Protein AF-A0A7C4L919-F1 (afdb_monomer_lite)

Sequence (66 aa):
MNSKSGPLTLPLSAAKGTNTFGRDKLAIHGDNPQMNYTASEGCIIMPRNIREQINKSEDKKLQVVE

Secondary structure (DSSP, 8-state):
--TTSPTT-EE--PPTT---TT----EEEPPPTT-SSTT-SSPEE--HHHHHHHHHSS--------

Structure (mmCIF, N/CA/C/O backbone):
data_AF-A0A7C4L919-F1
#
_entry.id   AF-A0A7C4L919-F1
#
loop_
_atom_site.group_PDB
_atom_site.id
_atom_site.type_symbol
_atom_site.label_atom_id
_atom_site.label_alt_id
_atom_site.label_comp_id
_atom_site.label_asym_id
_atom_site.label_entity_id
_atom_site.label_seq_id
_atom_site.pdbx_PDB_ins_code
_atom_site.Cartn_x
_atom_site.Cartn_y
_atom_site.Cartn_z
_atom_site.occupancy
_atom_site.B_iso_or_equiv
_atom_site.auth_seq_id
_atom_site.auth_comp_id
_atom_site.auth_asym_id
_atom_site.auth_atom_id
_atom_site.pdbx_PDB_model_num
ATOM 1 N N . MET A 1 1 ? 12.158 -1.176 9.460 1.00 44.56 1 MET A N 1
ATOM 2 C CA . MET A 1 1 ? 11.879 -1.149 8.007 1.00 44.56 1 MET A CA 1
ATOM 3 C C . MET A 1 1 ? 13.059 -1.795 7.302 1.00 44.56 1 MET A C 1
ATOM 5 O O . MET A 1 1 ? 14.177 -1.366 7.545 1.00 44.56 1 MET A O 1
ATOM 9 N N . ASN A 1 2 ? 12.830 -2.867 6.538 1.00 41.00 2 ASN A N 1
ATOM 10 C CA . ASN A 1 2 ? 13.894 -3.605 5.847 1.00 41.00 2 ASN A CA 1
ATOM 11 C C . ASN A 1 2 ? 14.280 -2.902 4.537 1.00 41.00 2 ASN A C 1
ATOM 13 O O . ASN A 1 2 ? 13.425 -2.389 3.822 1.00 41.00 2 ASN A O 1
ATOM 17 N N . SER A 1 3 ? 15.566 -2.947 4.206 1.00 48.88 3 SER A N 1
ATOM 18 C CA . SER A 1 3 ? 16.260 -2.317 3.070 1.00 48.88 3 SER A CA 1
ATOM 19 C C . SER A 1 3 ? 15.860 -2.810 1.664 1.00 48.88 3 SER A C 1
ATOM 21 O O . SER A 1 3 ? 16.560 -2.526 0.698 1.00 48.88 3 SER A O 1
ATOM 23 N N . LYS A 1 4 ? 14.746 -3.544 1.522 1.00 58.94 4 LYS A N 1
ATOM 24 C CA . LYS A 1 4 ? 14.279 -4.124 0.245 1.00 58.94 4 LYS A CA 1
ATOM 25 C C . LYS A 1 4 ? 13.134 -3.357 -0.422 1.00 58.94 4 LYS A C 1
ATOM 27 O O . LYS A 1 4 ? 12.799 -3.646 -1.566 1.00 58.94 4 LYS A O 1
ATOM 32 N N . SER A 1 5 ? 12.511 -2.409 0.271 1.00 63.06 5 SER A N 1
ATOM 33 C CA . SER A 1 5 ? 11.343 -1.698 -0.249 1.00 63.06 5 SER A CA 1
ATOM 34 C C . SER A 1 5 ? 11.768 -0.378 -0.891 1.00 63.06 5 SER A C 1
ATOM 36 O O . SER A 1 5 ? 12.423 0.445 -0.255 1.00 63.06 5 SER A O 1
ATOM 38 N N . GLY A 1 6 ? 11.408 -0.183 -2.162 1.00 68.69 6 GLY A N 1
ATOM 39 C CA . GLY A 1 6 ? 11.718 1.039 -2.904 1.00 68.69 6 GLY A CA 1
ATOM 40 C C . GLY A 1 6 ? 11.066 2.299 -2.307 1.00 68.69 6 GLY A C 1
ATOM 41 O O . GLY A 1 6 ? 10.225 2.210 -1.401 1.00 68.69 6 GLY A O 1
ATOM 42 N N . PRO A 1 7 ? 11.413 3.492 -2.827 1.00 79.62 7 PRO A N 1
ATOM 43 C CA . PRO A 1 7 ? 10.877 4.754 -2.328 1.00 79.62 7 PRO A CA 1
ATOM 44 C C . PRO A 1 7 ? 9.339 4.766 -2.346 1.00 79.62 7 PRO A C 1
ATOM 46 O O . PRO A 1 7 ? 8.699 4.179 -3.229 1.00 79.62 7 PRO A O 1
ATOM 49 N N . LEU A 1 8 ? 8.757 5.451 -1.355 1.00 89.75 8 LEU A N 1
ATOM 50 C CA . LEU A 1 8 ? 7.310 5.620 -1.161 1.00 89.75 8 LEU A CA 1
ATOM 51 C C . LEU A 1 8 ? 6.529 4.309 -0.954 1.00 89.75 8 LEU A C 1
ATOM 53 O O . LEU A 1 8 ? 5.436 4.112 -1.482 1.00 89.75 8 LEU A O 1
ATOM 57 N N . THR A 1 9 ? 7.105 3.364 -0.220 1.00 91.81 9 THR A N 1
ATOM 58 C CA . THR A 1 9 ? 6.344 2.209 0.274 1.00 91.81 9 THR A CA 1
ATOM 59 C C . THR A 1 9 ? 5.384 2.670 1.368 1.00 91.81 9 THR A C 1
ATOM 61 O O . THR A 1 9 ? 5.805 3.384 2.275 1.00 91.81 9 THR A O 1
ATOM 64 N N . LEU A 1 10 ? 4.112 2.274 1.279 1.00 94.19 10 LEU A N 1
ATOM 65 C CA . LEU A 1 10 ? 3.054 2.660 2.216 1.00 94.19 10 LEU A CA 1
ATOM 66 C C . LEU A 1 10 ? 2.646 1.435 3.049 1.00 94.19 10 LEU A C 1
ATOM 68 O O . LEU A 1 10 ? 1.910 0.587 2.542 1.00 94.19 10 LEU A O 1
ATOM 72 N N . PRO A 1 11 ? 3.138 1.283 4.291 1.00 93.38 11 PRO A N 1
ATOM 73 C CA . PRO A 1 11 ? 2.750 0.172 5.153 1.00 93.38 11 PRO A CA 1
ATOM 74 C C . PRO A 1 11 ? 1.261 0.236 5.499 1.00 93.38 11 PRO A C 1
ATOM 76 O O . PRO A 1 11 ? 0.727 1.312 5.765 1.00 93.38 11 PRO A O 1
ATOM 79 N N . LEU A 1 12 ? 0.612 -0.922 5.538 1.00 92.38 12 LEU A N 1
ATOM 80 C CA . LEU A 1 12 ? -0.773 -1.073 5.961 1.00 92.38 12 LEU A CA 1
ATOM 81 C C . LEU A 1 12 ? -0.815 -1.715 7.344 1.00 92.38 12 LEU A C 1
ATOM 83 O O . LEU A 1 12 ? -0.148 -2.717 7.611 1.00 92.38 12 LEU A O 1
ATOM 87 N N . SER A 1 13 ? -1.634 -1.144 8.218 1.00 91.94 13 SER A N 1
ATOM 88 C CA . SER A 1 13 ? -2.001 -1.745 9.493 1.00 91.94 13 SER A CA 1
ATOM 89 C C . SER A 1 13 ? -3.432 -2.258 9.420 1.00 91.94 13 SER A C 1
ATOM 91 O O . SER A 1 13 ? -4.313 -1.643 8.819 1.00 91.94 13 SER A O 1
ATOM 93 N N . ALA A 1 14 ? -3.665 -3.411 10.040 1.00 91.25 14 ALA A N 1
ATOM 94 C CA . ALA A 1 14 ? -5.005 -3.941 10.195 1.00 91.25 14 ALA A CA 1
ATOM 95 C C . ALA A 1 14 ? -5.837 -2.979 11.055 1.00 91.25 14 ALA A C 1
ATOM 97 O O . ALA A 1 14 ? -5.426 -2.609 12.159 1.00 91.25 14 ALA A O 1
ATOM 98 N N . ALA A 1 15 ? -7.013 -2.580 10.569 1.00 92.38 15 ALA A N 1
ATOM 99 C CA . ALA A 1 15 ? -7.959 -1.847 11.399 1.00 92.38 15 ALA A CA 1
ATOM 100 C C . ALA A 1 15 ? -8.448 -2.747 12.546 1.00 92.38 15 ALA A C 1
ATOM 102 O O . ALA A 1 15 ? -8.489 -3.974 12.413 1.00 92.38 15 ALA A O 1
ATOM 103 N N . LYS A 1 16 ? -8.855 -2.150 13.673 1.00 91.75 16 LYS A N 1
ATOM 104 C CA . LYS A 1 16 ? -9.391 -2.898 14.821 1.00 91.75 16 LYS A CA 1
ATOM 105 C C . LYS A 1 16 ? -10.519 -3.838 14.370 1.00 91.75 16 LYS A C 1
ATOM 107 O O . LYS A 1 16 ? -11.466 -3.390 13.735 1.00 91.75 16 LYS A O 1
ATOM 112 N N . GLY A 1 17 ? -10.410 -5.120 14.722 1.00 90.31 17 GLY A N 1
ATOM 113 C CA . GLY A 1 17 ? -11.383 -6.154 14.347 1.00 90.31 17 GLY A CA 1
ATOM 114 C C . GLY A 1 17 ? -11.156 -6.794 12.971 1.00 90.31 17 GLY A C 1
ATOM 115 O O . GLY A 1 17 ? -11.872 -7.726 12.626 1.00 90.31 17 GLY A O 1
ATOM 116 N N . THR A 1 18 ? -10.155 -6.351 12.202 1.00 90.81 18 THR A N 1
ATOM 117 C CA . THR A 1 18 ? -9.782 -7.004 10.937 1.00 90.81 18 THR A CA 1
ATOM 118 C C . THR A 1 18 ? -9.091 -8.332 11.233 1.00 90.81 18 THR A C 1
ATOM 120 O O . THR A 1 18 ? -8.039 -8.353 11.874 1.00 90.81 18 THR A O 1
ATOM 123 N N . ASN A 1 19 ? -9.650 -9.439 10.743 1.00 89.56 19 ASN A N 1
ATOM 124 C CA . ASN A 1 19 ? -8.984 -10.736 10.787 1.00 89.56 19 ASN A CA 1
ATOM 125 C C . ASN A 1 19 ? -7.970 -10.831 9.638 1.00 89.56 19 ASN A C 1
ATOM 127 O O . ASN A 1 19 ? -8.352 -10.911 8.474 1.00 89.56 19 ASN A O 1
ATOM 131 N N . THR A 1 20 ? -6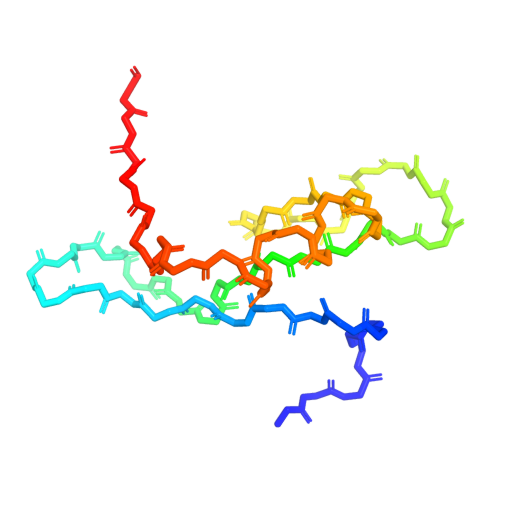.678 -10.821 9.959 1.00 87.06 20 THR A N 1
ATOM 132 C CA . THR A 1 20 ? -5.609 -10.943 8.956 1.00 87.06 20 THR A CA 1
ATOM 133 C C . THR A 1 20 ? -5.185 -12.386 8.687 1.00 87.06 20 THR A C 1
ATOM 135 O O . THR A 1 20 ? -4.255 -12.605 7.911 1.00 87.06 20 THR A O 1
ATOM 138 N N . PHE A 1 21 ? -5.821 -13.373 9.331 1.00 88.25 21 PHE A N 1
ATOM 139 C CA . PHE A 1 21 ? -5.476 -14.797 9.234 1.00 88.25 21 PHE A CA 1
ATOM 140 C C . PHE A 1 21 ? -3.982 -15.076 9.473 1.00 88.25 21 PHE A C 1
ATOM 142 O O . PHE A 1 21 ? -3.360 -15.885 8.792 1.00 88.25 21 PHE A O 1
ATOM 149 N N . GLY A 1 22 ? -3.386 -14.361 10.432 1.00 84.38 22 GLY A N 1
ATOM 150 C CA . GLY A 1 22 ? -1.972 -14.505 10.788 1.00 84.38 22 GLY A CA 1
ATOM 151 C C . GLY A 1 22 ? -0.994 -13.789 9.850 1.00 84.38 22 GLY A C 1
ATOM 152 O O . GLY A 1 22 ? 0.209 -13.846 10.089 1.00 84.38 22 GLY A O 1
ATOM 153 N N . ARG A 1 23 ? -1.475 -13.082 8.818 1.00 83.50 23 ARG A N 1
ATOM 154 C CA . ARG A 1 23 ? -0.622 -12.252 7.959 1.00 83.50 23 ARG A CA 1
ATOM 155 C C . ARG A 1 23 ? -0.339 -10.909 8.618 1.00 83.50 23 ARG A C 1
ATOM 157 O O . ARG A 1 23 ? -1.227 -10.267 9.185 1.00 83.50 23 ARG A O 1
ATOM 164 N N . ASP A 1 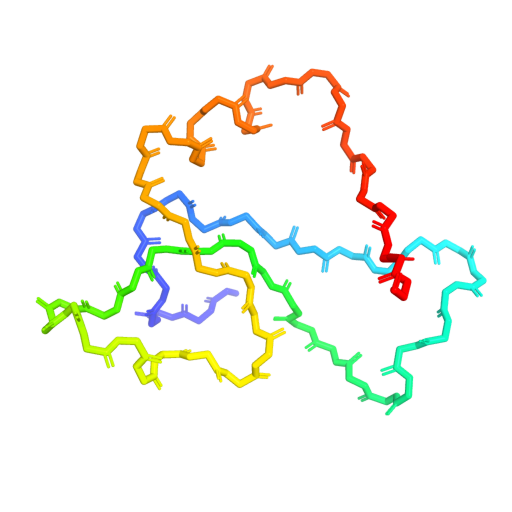24 ? 0.906 -10.476 8.500 1.00 81.50 24 ASP A N 1
ATOM 165 C CA . ASP A 1 24 ? 1.384 -9.168 8.924 1.00 81.50 24 ASP A CA 1
ATOM 166 C C . ASP A 1 24 ? 2.176 -8.490 7.789 1.00 81.50 24 ASP A C 1
ATOM 168 O O . ASP A 1 24 ? 2.331 -9.044 6.703 1.00 81.50 24 ASP A O 1
ATOM 172 N N . LYS A 1 25 ? 2.635 -7.251 8.013 1.00 85.12 25 LYS A N 1
ATOM 173 C CA . LYS A 1 25 ? 3.534 -6.510 7.100 1.00 85.12 25 LYS A CA 1
ATOM 174 C C . LYS A 1 25 ? 3.003 -6.259 5.675 1.00 85.12 25 LYS A C 1
ATOM 176 O O . LYS A 1 25 ? 3.794 -6.101 4.746 1.00 85.12 25 LYS A O 1
ATOM 181 N N . LEU A 1 26 ? 1.687 -6.147 5.500 1.00 89.12 26 LEU A N 1
ATOM 182 C CA . LEU A 1 26 ? 1.092 -5.706 4.236 1.00 89.12 26 LEU A CA 1
ATOM 183 C C . LEU A 1 26 ? 1.516 -4.272 3.898 1.00 89.12 26 LEU A C 1
ATOM 185 O O . LEU A 1 26 ? 1.654 -3.425 4.782 1.00 89.12 26 LEU A O 1
ATOM 189 N N . ALA A 1 27 ? 1.697 -3.983 2.613 1.00 92.50 27 ALA A N 1
ATOM 190 C CA . ALA A 1 27 ? 2.031 -2.645 2.141 1.00 92.50 27 ALA A CA 1
ATOM 191 C C . ALA A 1 27 ? 1.506 -2.393 0.723 1.00 92.50 27 ALA A C 1
ATOM 193 O O . ALA A 1 27 ? 1.228 -3.330 -0.028 1.00 92.50 27 ALA A O 1
ATOM 194 N N . ILE A 1 28 ? 1.437 -1.114 0.354 1.00 93.25 28 ILE A N 1
ATOM 195 C CA . ILE A 1 28 ? 1.333 -0.659 -1.032 1.00 93.25 28 ILE A CA 1
ATOM 196 C C . ILE A 1 28 ? 2.733 -0.266 -1.506 1.00 93.25 28 ILE A C 1
ATOM 198 O O . IL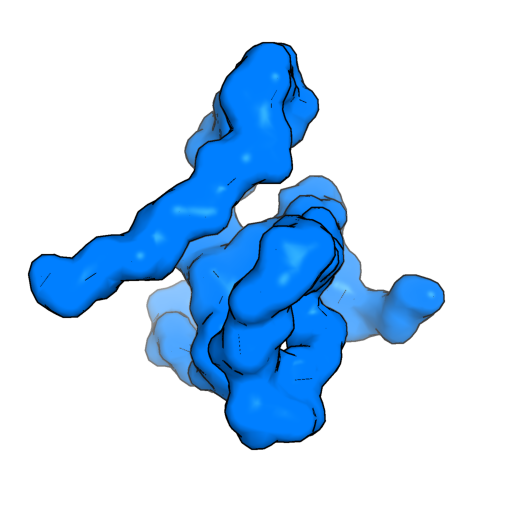E A 1 28 ? 3.351 0.647 -0.950 1.00 93.25 28 ILE A O 1
ATOM 202 N N . HIS A 1 29 ? 3.250 -0.929 -2.535 1.00 92.06 29 HIS A N 1
ATOM 203 C CA . HIS A 1 29 ? 4.570 -0.623 -3.092 1.00 92.06 29 HIS A CA 1
ATOM 204 C C . HIS A 1 29 ? 4.590 -0.726 -4.619 1.00 92.06 29 HIS A C 1
ATOM 206 O O . HIS A 1 29 ? 3.604 -1.102 -5.241 1.00 92.06 29 HIS A O 1
ATOM 212 N N . GLY A 1 30 ? 5.693 -0.298 -5.235 1.00 89.44 30 GLY A N 1
ATOM 213 C CA . GLY A 1 30 ? 5.905 -0.471 -6.674 1.00 89.44 30 GLY A CA 1
ATOM 214 C C . GLY A 1 30 ? 6.332 -1.898 -6.992 1.00 89.44 30 GLY A C 1
ATOM 215 O O . GLY A 1 30 ? 6.804 -2.602 -6.103 1.00 89.44 30 GLY A O 1
ATOM 216 N N . ASP A 1 31 ? 6.197 -2.312 -8.246 1.00 84.69 31 ASP A N 1
ATOM 217 C CA . ASP A 1 31 ? 6.693 -3.621 -8.667 1.00 84.69 31 ASP A CA 1
ATOM 218 C C . ASP A 1 31 ? 8.229 -3.704 -8.560 1.00 84.69 31 ASP A C 1
ATOM 220 O O . ASP A 1 31 ? 8.918 -2.706 -8.305 1.00 84.69 31 ASP A O 1
ATOM 224 N N . ASN A 1 32 ? 8.779 -4.903 -8.735 1.00 79.94 32 ASN A N 1
ATOM 225 C CA . ASN A 1 32 ? 10.219 -5.069 -8.879 1.00 79.94 32 ASN A CA 1
ATOM 226 C C . ASN A 1 32 ? 10.739 -4.370 -10.158 1.00 79.94 32 ASN A C 1
ATOM 228 O O . ASN A 1 32 ? 9.961 -4.070 -11.066 1.00 79.94 32 ASN A O 1
ATOM 232 N N . PRO A 1 33 ? 12.057 -4.112 -10.260 1.00 78.25 33 PRO A N 1
ATOM 233 C CA . PRO A 1 33 ? 12.638 -3.440 -11.425 1.00 78.25 3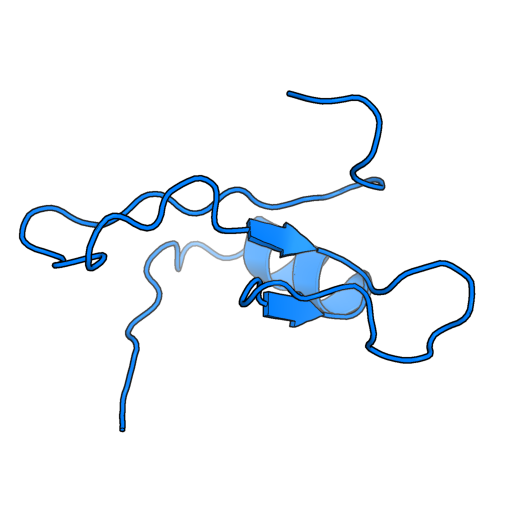3 PRO A CA 1
ATOM 234 C C . PRO A 1 33 ? 12.366 -4.125 -12.774 1.00 78.25 33 PRO A C 1
ATOM 236 O O . PRO A 1 33 ? 12.438 -3.469 -13.809 1.00 78.25 33 PRO A O 1
ATOM 239 N N . GLN A 1 34 ? 12.050 -5.422 -12.774 1.00 81.94 34 GLN A N 1
ATOM 240 C CA . GLN A 1 34 ? 11.738 -6.207 -13.966 1.00 81.94 34 GLN A CA 1
ATOM 241 C C . GLN A 1 34 ? 10.273 -6.078 -14.407 1.00 81.94 34 GLN A C 1
ATOM 243 O O . GLN A 1 34 ? 9.935 -6.591 -15.471 1.00 81.94 34 GLN A O 1
ATOM 248 N N . MET A 1 35 ? 9.421 -5.401 -13.624 1.00 76.19 35 MET A N 1
ATOM 249 C CA . MET A 1 35 ? 8.004 -5.152 -13.930 1.00 76.19 35 MET A CA 1
ATOM 250 C C . MET A 1 35 ? 7.228 -6.432 -14.284 1.00 76.19 35 MET A C 1
ATOM 252 O O . MET A 1 35 ? 6.393 -6.442 -15.188 1.00 76.19 35 MET A O 1
ATOM 256 N N . ASN A 1 36 ? 7.565 -7.544 -13.627 1.00 79.56 36 ASN A N 1
ATOM 257 C CA . ASN A 1 36 ? 7.028 -8.865 -13.953 1.00 79.56 36 ASN A CA 1
ATOM 258 C C . ASN A 1 36 ? 5.985 -9.369 -12.939 1.00 79.56 36 ASN A C 1
ATOM 260 O O . ASN A 1 36 ? 5.642 -10.549 -12.966 1.00 79.56 36 ASN A O 1
ATOM 264 N N . TYR A 1 37 ? 5.506 -8.506 -12.038 1.00 71.25 37 TYR A N 1
ATOM 265 C CA . TYR A 1 37 ? 4.445 -8.776 -11.060 1.00 71.25 37 TYR A CA 1
ATOM 266 C C . TYR A 1 37 ? 4.730 -9.906 -10.061 1.00 71.25 37 TYR A C 1
ATOM 268 O O . TYR A 1 37 ? 3.837 -10.352 -9.346 1.00 71.25 37 TYR A O 1
ATOM 276 N N . THR A 1 38 ? 5.979 -10.360 -9.951 1.00 74.62 38 THR A N 1
ATOM 277 C CA . THR A 1 38 ? 6.359 -11.430 -9.007 1.00 74.62 38 THR A CA 1
ATOM 278 C C . THR A 1 38 ? 6.662 -10.922 -7.598 1.00 74.62 38 THR A C 1
ATOM 280 O O . THR A 1 38 ? 6.987 -11.704 -6.710 1.00 74.62 38 THR A O 1
ATOM 283 N N . ALA A 1 39 ? 6.565 -9.611 -7.362 1.00 64.12 39 ALA A N 1
ATOM 284 C CA . ALA A 1 39 ? 6.940 -9.004 -6.090 1.00 64.12 39 ALA A CA 1
ATOM 285 C C . ALA A 1 39 ? 5.894 -9.162 -4.967 1.00 64.12 39 ALA A C 1
ATOM 287 O O . ALA A 1 39 ? 6.174 -8.758 -3.838 1.00 64.12 39 ALA A O 1
ATOM 288 N N . SER A 1 40 ? 4.694 -9.693 -5.238 1.00 70.44 40 SER A N 1
ATOM 289 C CA . SER A 1 40 ? 3.608 -9.704 -4.253 1.00 70.44 40 SER A CA 1
ATOM 290 C C . SER A 1 40 ? 3.427 -11.058 -3.565 1.00 70.44 40 SER A C 1
ATOM 292 O O . SER A 1 40 ? 2.822 -11.973 -4.114 1.00 70.44 40 SER A O 1
ATOM 294 N N . GLU A 1 41 ? 3.788 -11.136 -2.287 1.00 72.25 41 GLU A N 1
ATOM 295 C CA . GLU A 1 41 ? 3.285 -12.161 -1.354 1.00 72.25 41 GLU A CA 1
ATOM 296 C C . GLU A 1 41 ? 1.952 -11.698 -0.732 1.00 72.25 41 GLU A C 1
ATOM 298 O O . GLU A 1 41 ? 1.728 -11.787 0.475 1.00 72.25 41 GLU A O 1
ATOM 303 N N . GLY A 1 42 ? 1.084 -11.116 -1.572 1.00 79.31 42 GLY A N 1
ATOM 304 C CA . GLY A 1 42 ? -0.198 -10.502 -1.221 1.00 79.31 42 GLY A CA 1
ATOM 305 C C . GLY A 1 42 ? -0.126 -9.066 -0.677 1.00 79.31 42 GLY A C 1
ATOM 306 O O . GLY A 1 42 ? -1.017 -8.679 0.075 1.00 79.31 42 GLY A O 1
ATOM 307 N N . CYS A 1 43 ? 0.916 -8.306 -1.031 1.00 88.00 43 CYS A N 1
ATOM 308 C CA . CYS A 1 43 ? 0.940 -6.836 -0.970 1.00 88.00 43 CYS A CA 1
ATOM 309 C C . CYS A 1 43 ? 0.222 -6.222 -2.185 1.00 88.00 43 CYS A C 1
ATOM 311 O O . CYS A 1 43 ? 0.055 -6.881 -3.209 1.00 88.00 43 CYS A O 1
ATOM 313 N N . ILE A 1 44 ? -0.162 -4.947 -2.094 1.00 90.00 44 ILE A N 1
ATOM 314 C CA . ILE A 1 44 ? -0.794 -4.221 -3.204 1.00 90.00 44 ILE A CA 1
ATOM 315 C C . ILE A 1 44 ? 0.301 -3.561 -4.053 1.00 90.00 44 ILE A C 1
ATOM 317 O O . ILE A 1 44 ? 1.070 -2.736 -3.554 1.00 90.00 44 ILE A O 1
ATOM 321 N N . ILE A 1 45 ? 0.362 -3.896 -5.343 1.00 90.44 45 ILE A N 1
ATOM 322 C CA . ILE A 1 45 ? 1.333 -3.322 -6.283 1.00 90.44 45 ILE A CA 1
ATOM 323 C C . ILE A 1 45 ? 0.702 -2.152 -7.037 1.00 90.44 45 ILE A C 1
ATOM 325 O O . ILE A 1 45 ? -0.317 -2.322 -7.698 1.00 90.44 45 ILE A O 1
ATOM 329 N N . MET A 1 46 ? 1.308 -0.965 -6.950 1.00 91.06 46 MET A N 1
ATOM 330 C CA . MET A 1 46 ? 0.836 0.251 -7.624 1.00 91.06 46 MET A CA 1
ATOM 331 C C . MET A 1 46 ? 1.995 1.102 -8.166 1.00 91.06 46 MET A C 1
ATOM 333 O O . MET A 1 46 ? 3.034 1.245 -7.501 1.00 91.06 46 MET A O 1
ATOM 337 N N . PRO A 1 47 ? 1.827 1.749 -9.337 1.00 90.56 47 PRO A N 1
ATOM 338 C CA . PRO A 1 47 ? 2.829 2.660 -9.875 1.00 90.56 47 PRO A CA 1
ATOM 339 C C . PRO A 1 47 ? 3.015 3.884 -8.965 1.00 90.56 47 PRO A C 1
ATOM 341 O O . PRO A 1 47 ? 2.166 4.230 -8.138 1.00 90.56 47 PRO A O 1
ATOM 344 N N . ARG A 1 48 ? 4.170 4.547 -9.093 1.00 91.12 48 ARG A N 1
ATOM 345 C CA . ARG A 1 48 ? 4.580 5.633 -8.188 1.00 91.12 48 ARG A CA 1
ATOM 346 C C . ARG A 1 48 ? 3.581 6.792 -8.145 1.00 91.12 48 ARG A C 1
ATOM 348 O O . ARG A 1 48 ? 3.256 7.243 -7.054 1.00 91.12 48 ARG A O 1
ATOM 355 N N . ASN A 1 49 ? 3.072 7.233 -9.294 1.00 93.75 49 ASN A N 1
ATOM 356 C CA . ASN A 1 49 ? 2.109 8.335 -9.385 1.00 93.75 49 ASN A CA 1
ATOM 357 C C . ASN A 1 49 ? 0.818 8.063 -8.590 1.00 93.75 49 ASN A C 1
ATOM 359 O O . ASN A 1 49 ? 0.273 8.979 -7.980 1.00 93.75 49 ASN A O 1
ATOM 363 N N . ILE A 1 50 ? 0.350 6.812 -8.551 1.00 95.38 50 ILE A N 1
ATOM 364 C CA . ILE A 1 50 ? -0.828 6.417 -7.769 1.00 95.38 50 ILE A CA 1
ATOM 365 C C . ILE A 1 50 ? -0.493 6.349 -6.277 1.00 95.38 50 ILE A C 1
ATOM 367 O O . ILE A 1 50 ? -1.244 6.870 -5.456 1.00 95.38 50 ILE A O 1
ATOM 371 N N . ARG A 1 51 ? 0.670 5.797 -5.905 1.00 95.56 51 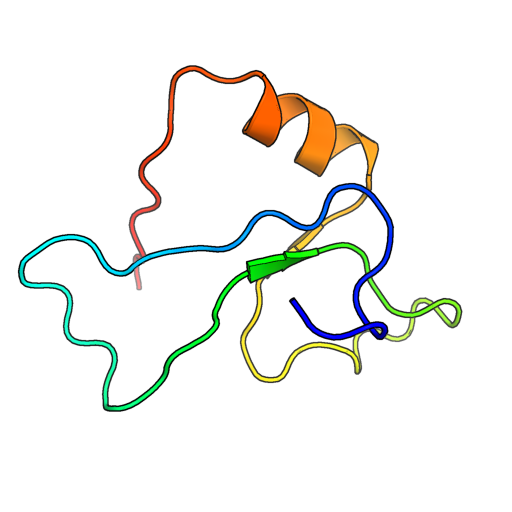ARG A N 1
ATOM 372 C CA . ARG A 1 51 ? 1.123 5.801 -4.500 1.00 95.56 51 ARG A CA 1
ATOM 373 C C . ARG A 1 51 ? 1.285 7.218 -3.946 1.00 95.56 51 ARG A C 1
ATOM 375 O O . ARG A 1 51 ? 0.960 7.453 -2.787 1.00 95.56 51 ARG A O 1
ATOM 382 N N . GLU A 1 52 ? 1.732 8.173 -4.758 1.00 95.94 52 GLU A N 1
ATOM 383 C CA . GLU A 1 52 ? 1.807 9.589 -4.369 1.00 95.94 52 GLU A CA 1
ATOM 384 C C . GLU A 1 52 ? 0.423 10.186 -4.099 1.00 95.94 52 GLU A C 1
ATOM 386 O O . GLU A 1 52 ? 0.263 10.914 -3.120 1.00 95.94 52 GLU A O 1
ATOM 391 N N . GLN A 1 53 ? -0.580 9.843 -4.911 1.00 96.69 53 GLN A N 1
ATOM 392 C CA . GLN A 1 53 ? -1.964 10.274 -4.695 1.0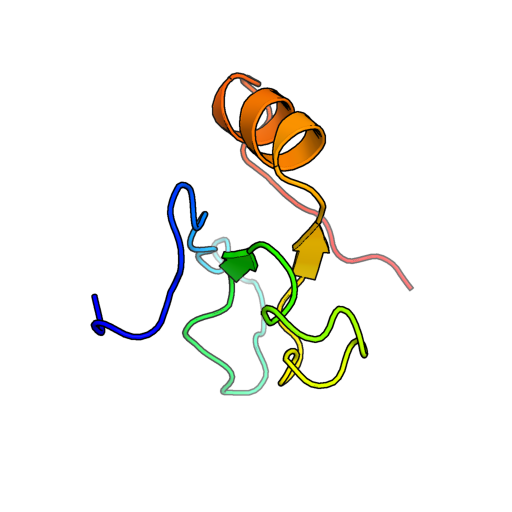0 96.69 53 GLN A CA 1
ATOM 393 C C . GLN A 1 53 ? -2.558 9.660 -3.422 1.00 96.69 53 GLN A C 1
ATOM 395 O O . GLN A 1 53 ? -3.083 10.392 -2.588 1.00 96.69 53 GLN A O 1
ATOM 400 N N . ILE A 1 54 ? -2.389 8.351 -3.205 1.00 96.31 54 ILE A N 1
ATOM 401 C CA . ILE A 1 54 ? -2.850 7.669 -1.981 1.00 96.31 54 ILE A CA 1
ATOM 402 C C . ILE A 1 54 ? -2.185 8.275 -0.736 1.00 96.31 54 ILE A C 1
ATOM 404 O O . ILE A 1 54 ? -2.840 8.540 0.273 1.00 96.31 54 ILE A O 1
ATOM 408 N N . ASN A 1 55 ? -0.877 8.539 -0.798 1.00 95.31 55 ASN A N 1
ATOM 409 C CA . ASN A 1 55 ? -0.156 9.122 0.329 1.00 95.31 55 ASN A CA 1
ATOM 410 C C . ASN A 1 55 ? -0.647 10.540 0.667 1.00 95.31 55 ASN A C 1
ATOM 412 O O . ASN A 1 55 ? -0.711 10.893 1.844 1.00 95.31 55 ASN A O 1
ATOM 416 N N . LYS A 1 56 ? -1.025 11.330 -0.345 1.00 96.94 56 LYS A N 1
ATOM 417 C CA . LYS A 1 56 ? -1.559 12.690 -0.177 1.00 96.94 56 LYS A CA 1
ATOM 418 C C . LYS A 1 56 ? -3.043 12.731 0.201 1.00 96.94 56 LYS A C 1
ATOM 420 O O . LYS A 1 56 ? -3.465 13.727 0.771 1.00 96.94 56 LYS A O 1
ATOM 425 N N . SER A 1 57 ? -3.812 11.685 -0.104 1.00 97.19 57 SER A N 1
ATOM 426 C CA . SER A 1 57 ? -5.245 11.618 0.209 1.00 97.19 57 SER A CA 1
ATOM 427 C C . SER A 1 57 ? -5.509 11.637 1.717 1.00 97.19 57 SER A C 1
ATOM 429 O O . SER A 1 57 ? -4.719 11.095 2.490 1.00 97.19 57 SER A O 1
ATOM 431 N N . GLU A 1 58 ? -6.637 12.202 2.139 1.00 97.44 58 GLU A N 1
ATOM 432 C CA . GLU A 1 58 ? -7.135 12.082 3.516 1.00 97.44 58 GLU A CA 1
ATOM 433 C C . GLU A 1 58 ? -7.757 10.701 3.787 1.00 97.44 58 GLU A C 1
ATOM 435 O O . GLU A 1 58 ? -7.815 10.254 4.935 1.00 97.44 58 GLU A O 1
ATOM 440 N N . ASP A 1 59 ? -8.127 9.965 2.736 1.00 95.25 59 ASP A N 1
ATOM 441 C CA . ASP A 1 59 ? -8.614 8.593 2.846 1.00 95.25 59 ASP A CA 1
ATOM 442 C C . ASP A 1 59 ? -7.471 7.642 3.208 1.00 95.25 59 ASP A C 1
ATOM 444 O O . ASP A 1 59 ? -6.619 7.292 2.386 1.00 95.25 59 ASP A O 1
ATOM 448 N N . LYS A 1 60 ? -7.447 7.208 4.471 1.00 94.50 60 LYS A N 1
ATOM 449 C CA . LYS A 1 60 ? -6.423 6.295 5.016 1.00 94.50 60 LYS A CA 1
ATOM 450 C C . LYS A 1 60 ? -6.933 4.886 5.315 1.00 94.50 60 LYS A C 1
ATOM 452 O O . LYS A 1 60 ? -6.199 4.080 5.884 1.00 94.50 60 LYS A O 1
ATOM 457 N N . LYS A 1 61 ? -8.184 4.582 4.966 1.00 94.38 61 LYS A N 1
ATOM 458 C CA . LYS A 1 61 ? -8.797 3.267 5.185 1.00 94.38 61 LYS A CA 1
ATOM 459 C C . LYS A 1 61 ? -8.999 2.560 3.855 1.00 94.38 61 LYS A C 1
ATOM 461 O O . LYS A 1 61 ? -9.555 3.132 2.927 1.00 94.38 61 LYS A O 1
ATOM 466 N N . LEU A 1 62 ? -8.577 1.303 3.800 1.00 91.88 62 LEU A N 1
ATOM 467 C CA . LEU A 1 62 ? -8.865 0.400 2.695 1.00 91.88 62 LEU A CA 1
ATOM 468 C C . LEU A 1 62 ? -9.854 -0.651 3.184 1.00 91.88 62 LEU A C 1
ATOM 470 O O . LEU A 1 62 ? -9.650 -1.246 4.243 1.00 91.88 62 LEU A O 1
ATOM 474 N N . GLN A 1 63 ? -10.908 -0.873 2.409 1.00 91.75 63 GLN A N 1
ATOM 475 C CA . GLN A 1 63 ? -11.839 -1.969 2.620 1.00 91.75 63 GLN A CA 1
ATOM 476 C C . GLN A 1 63 ? -11.537 -3.056 1.595 1.00 91.75 63 GLN A C 1
ATOM 478 O O . GLN A 1 63 ? -11.496 -2.790 0.396 1.00 91.75 63 GLN A O 1
ATOM 483 N N . VAL A 1 64 ? -11.316 -4.275 2.078 1.00 85.19 64 VAL A N 1
ATOM 484 C CA . VAL A 1 64 ? -11.249 -5.458 1.220 1.00 85.19 64 VAL A CA 1
ATOM 485 C C . VAL A 1 64 ? -12.685 -5.905 0.967 1.00 85.19 64 VAL A C 1
ATOM 487 O O . VAL A 1 64 ? -13.449 -6.074 1.917 1.00 85.19 64 VAL A O 1
ATOM 490 N N . VAL A 1 65 ? -13.050 -6.031 -0.303 1.00 86.00 65 VAL A N 1
ATOM 491 C CA . VAL A 1 65 ? -14.350 -6.532 -0.765 1.00 86.00 65 VAL A CA 1
ATOM 492 C C . VAL A 1 65 ? -14.125 -7.806 -1.579 1.00 86.00 65 VAL A C 1
ATOM 494 O O . VAL A 1 65 ? -13.026 -7.992 -2.107 1.00 86.00 65 VAL A O 1
ATOM 497 N N . GLU A 1 66 ? -15.136 -8.674 -1.623 1.00 75.69 66 GLU A N 1
ATOM 498 C CA . GLU A 1 66 ? -15.157 -9.892 -2.451 1.00 75.69 66 GLU A CA 1
ATOM 499 C C . GLU A 1 66 ? -15.512 -9.587 -3.911 1.00 75.69 66 GLU A C 1
ATOM 501 O O . GLU A 1 66 ? -16.337 -8.670 -4.140 1.00 75.69 66 GLU A O 1
#

pLDDT: mean 84.84, std 12.5, range [41.0, 97.44]

Radius of gyration: 12.48 Å; chains: 1; bounding box: 31×28×29 Å

Foldseek 3Di:
DDPPADPLKAWDDADPPDDPVPDHGAIEGADPPVNPPPPDPPHHHDDPVVSVVQVPDPPPDDDDDD